Protein AF-A0A949U4K1-F1 (afdb_monomer_lite)

Foldseek 3Di:
DPQKKKKWKKKWWAAPVQVVQLVVCCVVQPA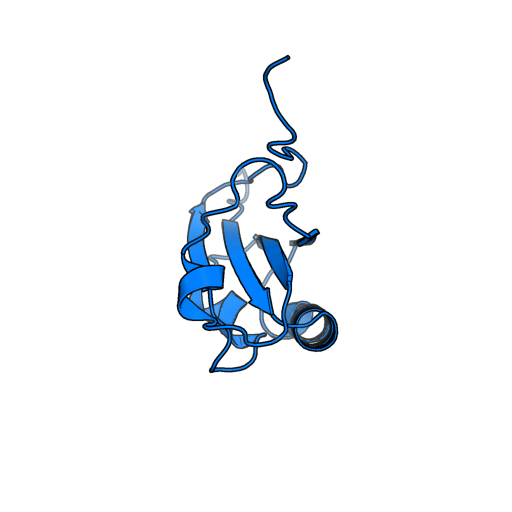QWDDKDKDFADCVPPVDDPVVVVCVPPDTTIMIIMTMGSDDDFPVSSCVSGDPPIDMDTTMDIDDDDPPPDVPDPDD

Sequence (108 aa):
MIKAMYYADLHVFCTPDVLRAASKLAPSRIAGLVSLHTEAVSLSCEPDNMLLNEAGGRPGTLYRVVVHAAEPLRTEQVMSCFAEDTLWYGSSGTGEIDPGVSAACAWR

Structure (mmCIF, N/CA/C/O backbone):
data_AF-A0A949U4K1-F1
#
_entry.id   AF-A0A949U4K1-F1
#
loop_
_atom_site.group_PDB
_atom_site.id
_atom_site.type_symbol
_atom_site.label_atom_id
_atom_site.label_alt_id
_atom_site.label_comp_id
_atom_site.label_asym_id
_atom_site.label_entity_id
_atom_site.label_seq_id
_atom_site.pdbx_PDB_ins_code
_atom_site.Cartn_x
_atom_site.Cartn_y
_atom_site.Cartn_z
_atom_site.occupancy
_atom_site.B_iso_or_equiv
_atom_site.auth_seq_id
_atom_site.auth_comp_id
_atom_site.auth_asym_id
_atom_site.auth_atom_id
_atom_site.pdbx_PDB_model_num
ATOM 1 N N . MET A 1 1 ? -21.522 4.212 21.911 1.00 48.69 1 MET A N 1
ATOM 2 C CA . MET A 1 1 ? -20.051 4.320 21.802 1.00 48.69 1 MET A CA 1
ATOM 3 C C . MET A 1 1 ? -19.707 4.269 20.327 1.00 48.69 1 MET A C 1
ATOM 5 O O . MET A 1 1 ? -20.075 3.294 19.686 1.00 48.69 1 MET A O 1
ATOM 9 N N . ILE A 1 2 ? -19.100 5.320 19.775 1.00 56.12 2 ILE A N 1
ATOM 10 C CA . ILE A 1 2 ? -18.580 5.283 18.401 1.00 56.12 2 ILE A CA 1
ATOM 11 C C . ILE A 1 2 ? -17.349 4.375 18.453 1.00 56.12 2 ILE A C 1
ATOM 13 O O . ILE A 1 2 ? -16.440 4.630 19.243 1.00 56.12 2 ILE A O 1
ATOM 17 N N . LYS A 1 3 ? -17.360 3.265 17.712 1.00 68.81 3 LYS A N 1
ATOM 18 C CA . LYS A 1 3 ? -16.203 2.367 17.641 1.00 68.81 3 LYS A CA 1
ATOM 19 C C . LYS A 1 3 ? -15.097 3.126 16.902 1.00 68.81 3 LYS A C 1
ATOM 21 O O . LYS A 1 3 ? -15.356 3.646 15.822 1.00 68.81 3 LYS A O 1
ATOM 26 N N . ALA A 1 4 ? -13.916 3.251 17.503 1.00 81.44 4 ALA A N 1
ATOM 27 C CA . ALA A 1 4 ? -12.792 3.909 16.846 1.00 81.44 4 ALA A CA 1
ATOM 28 C C . ALA A 1 4 ? -12.407 3.122 15.583 1.00 81.44 4 ALA A C 1
ATOM 30 O O . ALA A 1 4 ? -12.303 1.896 15.638 1.00 81.44 4 ALA A O 1
ATOM 31 N N . MET A 1 5 ? -12.224 3.825 14.465 1.00 91.38 5 MET A N 1
ATOM 32 C CA . MET A 1 5 ? -11.624 3.274 13.251 1.00 91.38 5 MET A CA 1
ATOM 33 C C . MET A 1 5 ? -10.144 3.658 13.207 1.00 91.38 5 MET A C 1
ATOM 35 O O . MET A 1 5 ? -9.726 4.631 13.840 1.00 91.38 5 MET A O 1
ATOM 39 N N . TYR A 1 6 ? -9.353 2.865 12.501 1.00 95.06 6 TYR A N 1
ATOM 40 C CA . TYR A 1 6 ? -7.929 3.075 12.300 1.00 95.06 6 TYR A CA 1
ATOM 41 C C . TYR A 1 6 ? -7.631 2.999 10.816 1.00 95.06 6 TYR A C 1
ATOM 43 O O . TYR A 1 6 ? -8.292 2.253 10.088 1.00 95.06 6 TYR A O 1
ATOM 51 N N . TYR A 1 7 ? -6.613 3.734 10.386 1.00 95.31 7 TYR A N 1
ATOM 52 C CA . TYR A 1 7 ? -6.190 3.740 8.998 1.00 95.31 7 TYR A CA 1
ATOM 53 C C . TYR A 1 7 ? -4.678 3.588 8.856 1.00 95.31 7 TYR A C 1
ATOM 55 O O . TYR A 1 7 ? -3.921 3.847 9.793 1.00 95.31 7 TYR A O 1
ATOM 63 N N . ALA A 1 8 ? -4.245 3.189 7.666 1.00 95.56 8 ALA A N 1
ATOM 64 C CA . ALA A 1 8 ? -2.888 3.388 7.177 1.00 95.56 8 ALA A CA 1
ATOM 65 C C . ALA A 1 8 ? -2.953 3.967 5.767 1.00 95.56 8 ALA A C 1
ATOM 67 O O . ALA A 1 8 ? -3.738 3.483 4.955 1.00 95.56 8 ALA A O 1
ATOM 68 N N . ASP A 1 9 ? -2.143 4.988 5.499 1.00 94.62 9 ASP A N 1
ATOM 69 C CA . ASP A 1 9 ? -2.003 5.611 4.182 1.00 94.62 9 ASP A CA 1
ATOM 70 C C . ASP A 1 9 ? -0.535 5.540 3.768 1.00 94.62 9 ASP A C 1
ATOM 72 O O . ASP A 1 9 ? 0.334 6.165 4.387 1.00 94.62 9 ASP A O 1
ATOM 76 N N . LEU A 1 10 ? -0.254 4.704 2.770 1.00 93.81 10 LEU A N 1
ATOM 77 C CA . LEU A 1 10 ? 1.096 4.345 2.358 1.00 93.81 10 LEU A CA 1
ATOM 78 C C . LEU A 1 10 ? 1.283 4.594 0.872 1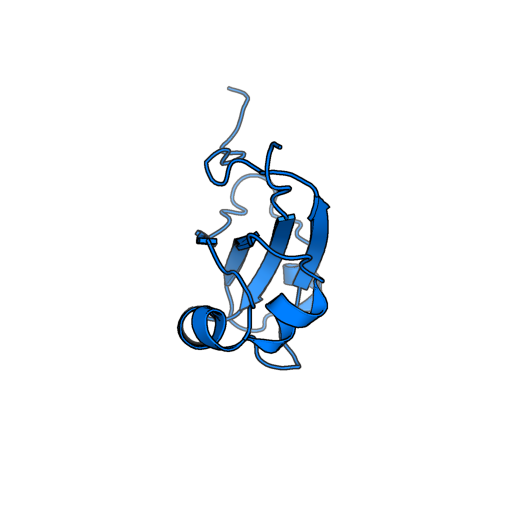.00 93.81 10 LEU A C 1
ATOM 80 O O . LEU A 1 10 ? 0.434 4.249 0.058 1.00 93.81 10 LEU A O 1
ATOM 84 N N . HIS A 1 11 ? 2.441 5.122 0.512 1.00 92.75 11 HIS A N 1
ATOM 85 C CA . HIS A 1 11 ? 2.934 5.098 -0.853 1.00 92.75 11 HIS A CA 1
ATOM 86 C C . HIS A 1 11 ? 3.918 3.946 -0.974 1.00 92.75 11 HIS A C 1
ATOM 88 O O . HIS A 1 11 ? 4.859 3.854 -0.189 1.00 92.75 11 HIS A O 1
ATOM 94 N N . VAL A 1 12 ? 3.685 3.055 -1.931 1.00 94.19 12 VAL A N 1
ATOM 95 C CA . VAL A 1 12 ? 4.409 1.794 -2.076 1.00 94.19 12 VAL A CA 1
ATOM 96 C C . VAL A 1 12 ? 4.859 1.645 -3.521 1.00 94.19 12 VAL A C 1
ATOM 98 O O . VAL A 1 12 ? 4.034 1.623 -4.434 1.00 94.19 12 VAL A O 1
ATOM 101 N N . PHE A 1 13 ? 6.165 1.523 -3.743 1.00 93.88 13 PHE A N 1
ATOM 102 C CA . PHE A 1 13 ? 6.719 1.254 -5.065 1.00 93.88 13 PHE A CA 1
ATOM 103 C C . PHE A 1 13 ? 6.913 -0.250 -5.243 1.00 93.88 13 PHE A C 1
ATOM 105 O O . PHE A 1 13 ? 7.779 -0.865 -4.620 1.00 93.88 13 PHE A O 1
ATOM 112 N N . CYS A 1 14 ? 6.083 -0.858 -6.088 1.00 94.19 14 CYS A N 1
ATOM 113 C CA . CYS A 1 14 ? 6.117 -2.298 -6.324 1.00 94.19 14 CYS A CA 1
ATOM 114 C C . CYS A 1 14 ? 5.586 -2.665 -7.713 1.00 94.19 14 CYS A C 1
ATOM 116 O O . CYS A 1 14 ? 5.049 -1.832 -8.441 1.00 94.19 14 CYS A O 1
ATOM 118 N N . THR A 1 15 ? 5.741 -3.927 -8.110 1.00 94.62 15 THR A N 1
ATOM 119 C CA . THR A 1 15 ? 5.114 -4.432 -9.338 1.00 94.62 15 THR A CA 1
ATOM 120 C C . THR A 1 15 ? 3.631 -4.757 -9.100 1.00 94.62 15 THR A C 1
ATOM 122 O O . THR A 1 15 ? 3.233 -5.038 -7.963 1.00 94.62 15 THR A O 1
ATOM 125 N N . PRO A 1 16 ? 2.797 -4.805 -10.158 1.00 94.50 16 PRO A N 1
ATOM 126 C CA . PRO A 1 16 ? 1.392 -5.198 -10.029 1.00 94.50 16 PRO A CA 1
ATOM 127 C C . PRO A 1 16 ? 1.187 -6.574 -9.375 1.00 94.50 16 PRO A C 1
ATOM 129 O O . PRO A 1 16 ? 0.187 -6.797 -8.691 1.00 94.50 16 PRO A O 1
ATOM 132 N N . ASP A 1 17 ? 2.127 -7.503 -9.567 1.00 95.62 17 ASP A N 1
ATOM 133 C CA . ASP A 1 17 ? 2.062 -8.841 -8.974 1.00 95.62 17 ASP A CA 1
ATOM 134 C C . ASP A 1 17 ? 2.342 -8.824 -7.471 1.00 95.62 17 ASP A C 1
ATOM 136 O O . ASP A 1 17 ? 1.635 -9.496 -6.716 1.00 95.62 17 ASP A O 1
ATOM 140 N N . VAL A 1 18 ? 3.302 -8.008 -7.020 1.00 95.62 18 VAL A N 1
ATOM 141 C CA . VAL A 1 18 ? 3.574 -7.797 -5.590 1.00 95.62 18 VAL A CA 1
ATOM 142 C C . VAL A 1 18 ? 2.363 -7.158 -4.911 1.00 95.62 18 VAL A C 1
ATOM 144 O O . VAL A 1 18 ? 1.906 -7.662 -3.885 1.00 95.62 18 VAL A O 1
ATOM 147 N N . LEU A 1 19 ? 1.766 -6.126 -5.520 1.00 96.31 19 LEU A N 1
ATOM 148 C CA . LEU A 1 19 ? 0.549 -5.495 -5.000 1.00 96.31 19 LEU A CA 1
ATOM 149 C C . LEU A 1 19 ? -0.610 -6.496 -4.885 1.00 96.31 19 LEU A C 1
ATOM 151 O O . LEU A 1 19 ? -1.323 -6.540 -3.878 1.00 96.31 19 LEU A O 1
ATOM 155 N N . ARG A 1 20 ? -0.796 -7.337 -5.909 1.00 96.19 20 ARG A N 1
ATOM 156 C CA . ARG A 1 20 ? -1.839 -8.368 -5.929 1.00 96.19 20 ARG A CA 1
ATOM 157 C C . ARG A 1 20 ? -1.609 -9.430 -4.857 1.00 96.19 20 ARG A C 1
ATOM 159 O O . ARG A 1 20 ? -2.575 -9.881 -4.242 1.00 96.19 20 ARG A O 1
ATOM 166 N N . ALA A 1 21 ? -0.363 -9.848 -4.643 1.00 96.44 21 ALA A N 1
ATOM 167 C CA . ALA A 1 21 ? -0.009 -10.794 -3.591 1.00 96.44 21 ALA A CA 1
ATOM 168 C C . ALA A 1 21 ? -0.294 -10.204 -2.202 1.00 96.44 21 ALA A C 1
ATOM 170 O O . ALA A 1 21 ? -0.990 -10.839 -1.407 1.00 96.44 21 ALA A O 1
ATOM 171 N N . ALA A 1 22 ? 0.129 -8.962 -1.954 1.00 96.38 22 ALA A N 1
ATOM 172 C CA . ALA A 1 22 ? -0.129 -8.263 -0.699 1.00 96.38 22 ALA A CA 1
ATOM 173 C C . ALA A 1 22 ? -1.628 -8.099 -0.421 1.00 96.38 22 ALA A C 1
ATOM 175 O O . ALA A 1 22 ? -2.101 -8.410 0.673 1.00 96.38 22 ALA A O 1
ATOM 176 N N . SER A 1 23 ? -2.404 -7.727 -1.441 1.00 96.00 23 SER A N 1
ATOM 177 C CA . SER A 1 23 ? -3.861 -7.572 -1.330 1.00 96.00 23 SER A CA 1
ATOM 178 C C . SER A 1 23 ? -4.574 -8.880 -0.970 1.00 96.00 23 SER A C 1
ATOM 180 O O . SER A 1 23 ? -5.572 -8.866 -0.255 1.00 96.00 23 SER A O 1
ATOM 182 N N . LYS A 1 24 ? -4.059 -10.028 -1.432 1.00 97.00 24 LYS A N 1
ATOM 183 C CA . LYS A 1 24 ? -4.586 -11.354 -1.065 1.00 97.00 24 LYS A CA 1
ATOM 184 C C . LYS A 1 24 ? -4.221 -11.763 0.362 1.00 97.00 24 LYS A C 1
ATOM 186 O O . LYS A 1 24 ? -4.976 -12.505 0.982 1.00 97.00 24 LYS A O 1
ATOM 191 N N . LEU A 1 25 ? -3.076 -11.310 0.873 1.00 96.38 25 LEU A N 1
ATOM 192 C CA . LEU A 1 25 ? -2.618 -11.609 2.232 1.00 96.38 25 LEU A CA 1
ATOM 193 C C . LEU A 1 25 ? -3.311 -10.739 3.287 1.00 96.38 25 LEU A C 1
ATOM 195 O O . LEU A 1 25 ? -3.588 -11.231 4.385 1.00 96.38 25 LEU A O 1
ATOM 199 N N . ALA A 1 26 ? -3.630 -9.487 2.948 1.00 94.81 26 ALA A N 1
ATOM 200 C CA . ALA A 1 26 ? -4.189 -8.493 3.863 1.00 94.81 26 ALA A CA 1
ATOM 201 C C . ALA A 1 26 ? -5.363 -9.002 4.731 1.00 94.81 26 ALA A C 1
ATOM 203 O O . ALA A 1 26 ? -5.267 -8.854 5.950 1.00 94.81 26 ALA A O 1
ATOM 204 N N . PRO A 1 27 ? -6.400 -9.693 4.206 1.00 95.38 27 PRO A N 1
ATOM 205 C CA . PRO A 1 27 ? -7.518 -10.177 5.029 1.00 95.38 27 PRO A CA 1
ATOM 206 C C . PRO A 1 27 ? -7.127 -11.174 6.128 1.00 95.38 27 PRO A C 1
ATOM 208 O O . PRO A 1 27 ? -7.839 -11.313 7.115 1.00 95.38 27 PRO A O 1
ATOM 211 N N . SER A 1 28 ? -6.004 -11.880 5.961 1.00 94.31 28 SER A N 1
ATOM 212 C CA . SER A 1 28 ? -5.491 -12.855 6.936 1.00 94.31 28 SER A CA 1
ATOM 213 C C . SER A 1 28 ? -4.431 -12.288 7.882 1.00 94.31 28 SER A C 1
ATOM 215 O O . SER A 1 28 ? -4.141 -12.889 8.914 1.00 94.31 28 SER A O 1
ATOM 217 N N . ARG A 1 29 ? -3.821 -11.153 7.523 1.00 93.69 29 ARG A N 1
ATOM 218 C CA . ARG A 1 29 ? -2.701 -10.536 8.250 1.00 93.69 29 ARG A CA 1
ATOM 219 C C . ARG A 1 29 ? -3.120 -9.300 9.042 1.00 93.69 29 ARG A C 1
ATOM 221 O O . ARG A 1 29 ? -2.456 -8.953 10.015 1.00 93.69 29 ARG A O 1
ATOM 228 N N . ILE A 1 30 ? -4.212 -8.654 8.641 1.00 94.88 30 ILE A N 1
ATOM 229 C CA . ILE A 1 30 ? -4.710 -7.419 9.239 1.00 94.88 30 ILE A CA 1
ATOM 230 C C . ILE A 1 30 ? -5.979 -7.734 10.029 1.00 94.88 30 ILE A C 1
ATOM 232 O O . ILE A 1 30 ? -7.049 -7.965 9.465 1.00 94.88 30 ILE A O 1
ATOM 236 N N . ALA A 1 31 ? -5.847 -7.755 11.354 1.00 93.00 31 ALA A N 1
ATOM 237 C CA . ALA A 1 31 ? -6.980 -7.942 12.249 1.00 93.00 31 ALA A CA 1
ATOM 238 C C . ALA A 1 31 ? -7.986 -6.794 12.088 1.00 93.00 31 ALA A C 1
ATOM 240 O O . ALA A 1 31 ? -7.613 -5.626 11.975 1.00 93.00 31 ALA A O 1
ATOM 241 N N . GLY A 1 32 ? -9.272 -7.139 12.038 1.00 94.00 32 GLY A N 1
ATOM 242 C CA . GLY A 1 32 ? -10.341 -6.159 11.889 1.00 94.00 32 GLY A CA 1
ATOM 243 C C . GLY A 1 32 ? -10.332 -5.395 10.561 1.00 94.00 32 GLY A C 1
ATOM 244 O O . GLY A 1 32 ? -10.912 -4.314 10.530 1.00 94.00 32 GLY A O 1
ATOM 245 N N . LEU A 1 33 ? -9.698 -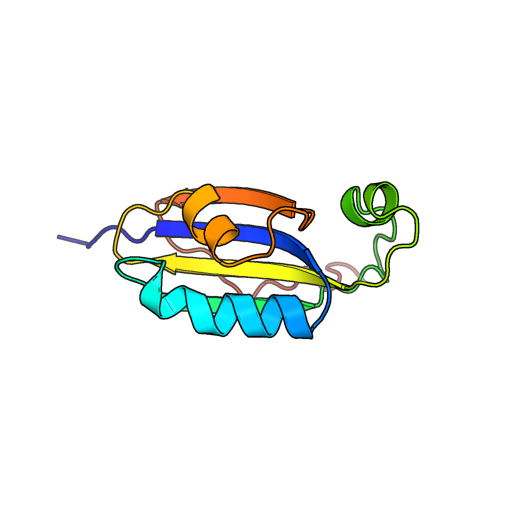5.906 9.494 1.00 95.38 33 LEU A N 1
ATOM 246 C CA . LEU A 1 33 ? -9.702 -5.272 8.170 1.00 95.38 33 LEU A CA 1
ATOM 247 C C . LEU A 1 33 ? -11.134 -4.930 7.726 1.00 95.38 33 LEU A C 1
ATOM 249 O O . LEU A 1 33 ? -11.993 -5.804 7.629 1.00 95.38 33 LEU A O 1
ATOM 253 N N . VAL A 1 34 ? -11.365 -3.652 7.435 1.00 95.00 34 VAL A N 1
ATOM 254 C CA . VAL A 1 34 ? -12.641 -3.118 6.942 1.00 95.00 34 VAL A CA 1
ATOM 255 C C . VAL A 1 34 ? -12.563 -2.891 5.440 1.00 95.00 34 VAL A C 1
ATOM 257 O O . VAL A 1 34 ? -13.446 -3.318 4.700 1.00 95.00 34 VAL A O 1
ATOM 260 N N . SER A 1 35 ? -11.502 -2.229 4.980 1.00 94.50 35 SER A N 1
ATOM 261 C CA . SER A 1 35 ? -11.286 -1.968 3.561 1.00 94.50 35 SER A CA 1
ATOM 262 C C . SER A 1 35 ? -9.803 -1.849 3.227 1.00 94.50 35 SER A C 1
ATOM 264 O O . SER A 1 35 ? -8.978 -1.488 4.065 1.00 94.50 35 SER A O 1
ATOM 266 N N . LEU A 1 36 ? -9.480 -2.181 1.979 1.00 94.44 36 LEU A N 1
ATOM 267 C CA . LEU A 1 36 ? -8.179 -1.981 1.355 1.00 94.44 36 LEU A CA 1
ATOM 268 C C . LEU A 1 36 ? -8.439 -1.312 0.007 1.00 94.44 36 LEU A C 1
ATOM 270 O O . LEU A 1 36 ? -9.157 -1.861 -0.830 1.00 94.44 36 LEU A O 1
ATOM 274 N N . HIS A 1 37 ? -7.860 -0.139 -0.192 1.00 94.38 37 HIS A N 1
ATOM 275 C CA . HIS A 1 37 ? -7.913 0.608 -1.434 1.00 94.38 37 HIS A CA 1
ATOM 276 C C . HIS A 1 37 ? -6.501 0.780 -1.984 1.00 94.38 37 HIS A C 1
ATOM 278 O O . HIS A 1 37 ? -5.566 1.067 -1.239 1.00 94.38 37 HIS A O 1
ATOM 284 N N . THR A 1 38 ? -6.350 0.590 -3.292 1.00 92.69 38 THR A N 1
ATOM 285 C CA . THR A 1 38 ? -5.066 0.709 -3.981 1.00 92.69 38 THR A CA 1
ATOM 286 C C . THR A 1 38 ? -5.256 1.481 -5.276 1.00 92.69 38 THR A C 1
ATOM 288 O O . THR A 1 38 ? -6.054 1.062 -6.117 1.00 92.69 38 THR A O 1
ATOM 291 N N . GLU A 1 39 ? -4.495 2.550 -5.463 1.00 90.88 39 GLU A N 1
ATOM 292 C CA . GLU A 1 39 ? -4.541 3.390 -6.660 1.00 90.88 39 GLU A CA 1
ATOM 293 C C . GLU A 1 39 ? -3.129 3.577 -7.217 1.00 90.88 39 GLU A C 1
ATOM 295 O O . GLU A 1 39 ? -2.184 3.791 -6.460 1.00 90.88 39 GLU A O 1
ATOM 300 N N . ALA A 1 40 ? -2.967 3.478 -8.538 1.00 89.12 40 ALA A N 1
ATOM 301 C CA . ALA A 1 40 ? -1.703 3.819 -9.183 1.00 89.12 40 ALA A CA 1
ATOM 302 C C . ALA A 1 40 ? -1.532 5.343 -9.185 1.00 89.12 40 ALA A C 1
ATOM 304 O O . ALA A 1 40 ? -2.372 6.064 -9.717 1.00 89.12 40 ALA A O 1
ATOM 305 N N . VAL A 1 41 ? -0.431 5.828 -8.621 1.00 84.62 41 VAL A N 1
ATOM 306 C CA . VAL A 1 41 ? -0.134 7.259 -8.562 1.00 84.62 41 VAL A CA 1
ATOM 307 C C . VAL A 1 41 ? 0.452 7.697 -9.901 1.00 84.62 41 VAL A C 1
ATOM 309 O O . VAL A 1 41 ? 1.522 7.237 -10.306 1.00 84.62 41 VAL A O 1
ATOM 312 N N . SER A 1 42 ? -0.245 8.602 -10.591 1.00 75.88 42 SER A N 1
ATOM 313 C CA . SER A 1 42 ? 0.296 9.254 -11.784 1.00 75.88 42 SER A CA 1
ATOM 314 C C . SER A 1 42 ? 1.253 10.368 -11.376 1.00 75.88 42 SER A C 1
ATOM 316 O O . SER A 1 42 ? 0.841 11.382 -10.821 1.00 75.88 42 SER A O 1
ATOM 318 N N . LEU A 1 43 ? 2.530 10.207 -11.709 1.00 68.31 43 LEU A N 1
ATOM 319 C CA . LEU A 1 43 ? 3.576 11.208 -11.467 1.00 68.31 43 LEU A CA 1
ATOM 320 C C . LEU A 1 43 ? 3.734 12.184 -12.644 1.00 68.31 43 LEU A C 1
ATOM 322 O O . LEU A 1 43 ? 4.749 12.857 -12.784 1.00 68.31 43 LEU A O 1
ATOM 326 N N . SER A 1 44 ? 2.716 12.275 -13.506 1.00 65.69 44 SER A N 1
ATOM 327 C CA . SER A 1 44 ? 2.682 13.203 -14.643 1.00 65.69 44 SER A CA 1
ATOM 328 C C . SER A 1 44 ? 2.782 14.676 -14.233 1.00 65.69 44 SER A C 1
ATOM 330 O O . SER A 1 44 ? 3.142 15.511 -15.058 1.00 65.69 44 SER A O 1
ATOM 332 N N . CYS A 1 45 ? 2.433 14.992 -12.985 1.00 54.47 45 CYS A N 1
ATOM 333 C CA . CYS A 1 45 ? 2.325 16.355 -12.463 1.00 54.47 45 CYS A CA 1
ATOM 334 C C . CYS A 1 45 ? 3.534 16.733 -11.597 1.00 54.47 45 CYS A C 1
ATOM 336 O O . CYS A 1 45 ? 3.983 17.874 -11.622 1.00 54.47 45 CYS A O 1
ATOM 338 N N . GLU A 1 46 ? 4.067 15.760 -10.859 1.00 56.81 46 GLU A N 1
ATOM 339 C CA . GLU A 1 46 ? 5.215 15.898 -9.967 1.00 56.81 46 GLU A CA 1
ATOM 340 C C . GLU A 1 46 ? 6.092 14.650 -10.147 1.00 56.81 46 GLU A C 1
ATOM 342 O O . GLU A 1 46 ? 5.850 13.621 -9.515 1.00 56.81 46 GLU A O 1
ATOM 347 N N . PRO A 1 47 ? 7.071 14.692 -11.069 1.00 55.75 47 PRO A N 1
ATOM 348 C CA . PRO A 1 47 ? 7.877 13.524 -11.415 1.00 55.75 47 PRO A CA 1
ATOM 349 C C . PRO A 1 47 ? 8.896 13.150 -10.328 1.00 55.75 47 PRO A C 1
ATOM 351 O O . PRO A 1 47 ? 9.469 12.063 -10.386 1.00 55.75 47 PRO A O 1
ATOM 354 N N . ASP A 1 48 ? 9.131 14.032 -9.350 1.00 56.91 48 ASP A N 1
ATOM 355 C CA . ASP A 1 48 ? 10.102 13.816 -8.281 1.00 56.91 48 ASP A CA 1
ATOM 356 C C . ASP A 1 48 ? 9.442 13.111 -7.091 1.00 56.91 48 ASP A C 1
ATOM 358 O O . ASP A 1 48 ? 8.931 13.731 -6.159 1.00 56.91 48 ASP A O 1
ATOM 362 N N . ASN A 1 49 ? 9.421 11.779 -7.144 1.00 68.50 49 ASN A N 1
ATOM 363 C CA . ASN A 1 49 ? 9.068 10.958 -5.996 1.00 68.50 49 ASN A CA 1
ATOM 364 C C . ASN A 1 49 ? 10.325 10.285 -5.440 1.00 68.50 49 ASN A C 1
ATOM 366 O O . ASN A 1 49 ? 11.038 9.585 -6.160 1.00 68.50 49 ASN A O 1
ATOM 370 N N . MET A 1 50 ? 10.556 10.443 -4.135 1.00 78.12 50 MET A N 1
ATOM 371 C CA . MET A 1 50 ? 11.710 9.871 -3.437 1.00 78.12 50 MET A CA 1
ATOM 372 C C . MET A 1 50 ? 11.869 8.361 -3.686 1.00 78.12 50 MET A C 1
ATOM 374 O O . MET A 1 50 ? 12.993 7.901 -3.876 1.00 78.12 50 MET A O 1
ATOM 378 N N . LEU A 1 51 ? 10.764 7.605 -3.779 1.00 78.50 51 LEU A N 1
ATOM 379 C CA . LEU A 1 51 ? 10.810 6.161 -4.030 1.00 78.50 51 LEU A CA 1
ATOM 380 C C . LEU A 1 51 ? 11.223 5.818 -5.463 1.00 78.50 51 LEU A C 1
ATOM 382 O O . LEU A 1 51 ? 11.849 4.784 -5.669 1.00 78.50 51 LEU A O 1
ATOM 386 N N . LEU A 1 52 ? 10.912 6.661 -6.455 1.00 78.50 52 LEU A N 1
ATOM 387 C CA . LEU A 1 52 ? 11.412 6.458 -7.819 1.00 78.50 52 LEU A CA 1
ATOM 388 C C . LEU A 1 52 ? 12.924 6.666 -7.893 1.00 78.50 52 LEU A C 1
ATOM 390 O O . LEU A 1 52 ? 13.621 5.893 -8.554 1.00 78.50 52 LEU A O 1
ATOM 394 N N . ASN A 1 53 ? 13.424 7.692 -7.202 1.00 79.25 53 ASN A N 1
ATOM 395 C CA . ASN A 1 53 ? 14.854 7.971 -7.134 1.00 79.25 53 ASN A CA 1
ATOM 396 C C . ASN A 1 53 ? 15.593 6.822 -6.429 1.00 79.25 53 ASN A C 1
ATOM 398 O O . ASN A 1 53 ? 16.603 6.335 -6.936 1.00 79.25 53 ASN A O 1
ATOM 402 N N . GLU A 1 54 ? 15.057 6.333 -5.308 1.00 83.12 54 GLU A N 1
ATOM 403 C CA . GLU A 1 54 ? 15.617 5.203 -4.557 1.00 83.12 54 GLU A CA 1
ATOM 404 C C . GLU A 1 54 ? 15.518 3.872 -5.315 1.00 83.12 54 GLU A C 1
ATOM 406 O O . GLU A 1 54 ? 16.431 3.046 -5.253 1.00 83.12 54 GLU A O 1
ATOM 411 N N . ALA A 1 55 ? 14.454 3.675 -6.100 1.00 83.62 55 ALA A N 1
ATOM 412 C CA . ALA A 1 55 ? 14.300 2.495 -6.941 1.00 83.62 55 ALA A CA 1
ATOM 413 C C . ALA A 1 55 ? 15.423 2.360 -7.979 1.00 83.62 55 ALA A C 1
ATOM 415 O O . ALA A 1 55 ? 15.665 1.249 -8.450 1.00 83.62 55 ALA A O 1
ATOM 416 N N . GLY A 1 56 ? 16.112 3.447 -8.351 1.00 83.19 56 GLY A N 1
ATOM 417 C CA . GLY A 1 56 ? 17.317 3.388 -9.183 1.00 83.19 56 GLY A CA 1
ATOM 418 C C . GLY A 1 56 ? 17.110 2.681 -10.528 1.00 83.19 56 GLY A C 1
ATOM 419 O O . GLY A 1 56 ? 17.998 1.975 -11.000 1.00 83.19 56 GLY A O 1
ATOM 420 N N . GLY A 1 57 ? 15.917 2.809 -11.121 1.00 79.25 57 GLY A N 1
ATOM 421 C CA . GLY A 1 57 ? 15.551 2.152 -12.381 1.00 79.25 57 GLY A CA 1
ATOM 422 C C . GLY A 1 57 ? 14.997 0.726 -12.250 1.00 79.25 57 GLY A C 1
ATOM 423 O O . GLY A 1 57 ? 14.763 0.076 -13.269 1.00 79.25 57 GLY A O 1
ATOM 424 N N . ARG A 1 58 ? 14.754 0.224 -11.029 1.00 85.19 58 ARG A N 1
ATOM 425 C CA . ARG A 1 58 ? 14.003 -1.026 -10.822 1.00 85.19 58 ARG A CA 1
ATOM 426 C C . ARG A 1 58 ? 12.598 -0.914 -11.436 1.00 85.19 58 ARG A C 1
ATOM 428 O O . ARG A 1 58 ? 11.962 0.132 -11.309 1.00 85.19 58 ARG A O 1
ATOM 435 N N . PRO A 1 59 ? 12.081 -1.979 -12.071 1.00 84.12 59 PRO A N 1
ATOM 436 C CA . PRO A 1 59 ? 10.727 -1.970 -12.604 1.00 84.12 59 PRO A CA 1
ATOM 437 C C . PRO A 1 59 ? 9.705 -1.926 -11.464 1.00 84.12 59 PRO A C 1
ATOM 439 O O . PRO A 1 59 ? 9.772 -2.716 -10.523 1.00 84.12 59 PRO A O 1
ATOM 442 N N . GLY A 1 60 ? 8.730 -1.030 -11.570 1.00 87.69 60 GLY A N 1
ATOM 443 C CA . GLY A 1 60 ? 7.669 -0.897 -10.582 1.00 87.69 60 GLY A CA 1
ATOM 444 C C . GLY A 1 60 ? 6.746 0.270 -10.893 1.00 87.69 60 GLY A C 1
ATOM 445 O O . GLY A 1 60 ? 6.973 1.059 -11.810 1.00 87.69 60 GLY A O 1
ATOM 446 N N . THR A 1 61 ? 5.664 0.347 -10.139 1.00 89.56 61 THR A N 1
ATOM 447 C CA . THR A 1 61 ? 4.694 1.433 -10.180 1.00 89.56 61 THR A CA 1
ATOM 448 C C . THR A 1 61 ? 4.495 1.922 -8.756 1.00 89.56 61 THR A C 1
ATOM 450 O O . THR A 1 61 ? 4.490 1.133 -7.810 1.00 89.56 61 THR A O 1
ATOM 453 N N . LEU A 1 62 ? 4.375 3.236 -8.602 1.00 90.50 62 LEU A N 1
ATOM 454 C CA . LEU A 1 62 ? 4.027 3.829 -7.325 1.00 90.50 62 LEU A CA 1
ATOM 455 C C . LEU A 1 62 ? 2.523 3.667 -7.104 1.00 90.50 62 LEU A C 1
ATOM 457 O O . LEU A 1 62 ? 1.724 4.117 -7.923 1.00 90.50 62 LEU A O 1
ATOM 461 N N . TYR A 1 63 ? 2.145 3.041 -5.998 1.00 92.00 63 TYR A N 1
ATOM 462 C CA . TYR A 1 63 ? 0.758 2.893 -5.582 1.00 92.00 63 TYR A CA 1
ATOM 463 C C . TYR A 1 63 ? 0.515 3.635 -4.278 1.00 92.00 63 TYR A C 1
ATOM 465 O O . TYR A 1 63 ? 1.339 3.567 -3.370 1.00 92.00 63 TYR A O 1
ATOM 473 N N . ARG A 1 64 ? -0.641 4.281 -4.156 1.00 93.00 64 ARG A N 1
ATOM 474 C CA . ARG A 1 64 ? -1.191 4.682 -2.865 1.00 93.00 64 ARG A CA 1
ATOM 475 C C . ARG A 1 64 ? -2.031 3.528 -2.334 1.00 93.00 64 ARG A C 1
ATOM 477 O O . ARG A 1 64 ? -2.894 3.011 -3.041 1.00 93.00 64 ARG A O 1
ATOM 484 N N . VAL A 1 65 ? -1.761 3.111 -1.107 1.00 94.06 65 VAL A N 1
ATOM 485 C CA . VAL A 1 65 ? -2.399 1.997 -0.412 1.00 94.06 65 VAL A CA 1
ATOM 486 C C . VAL A 1 65 ? -3.042 2.548 0.851 1.00 94.06 65 VAL A C 1
ATOM 488 O O . VAL A 1 65 ? -2.347 2.932 1.790 1.00 94.06 65 VAL A O 1
ATOM 491 N N . VAL A 1 66 ? -4.372 2.568 0.869 1.00 94.94 66 VAL A N 1
ATOM 492 C CA . VAL A 1 66 ? -5.172 3.004 2.015 1.00 94.94 66 VAL A CA 1
ATOM 493 C C . VAL A 1 66 ? -5.843 1.788 2.638 1.00 94.94 66 VAL A C 1
ATOM 495 O O . VAL A 1 66 ? -6.586 1.065 1.975 1.00 94.94 66 VAL A O 1
ATOM 498 N N . VAL A 1 67 ? -5.596 1.558 3.922 1.00 95.25 67 VAL A N 1
ATOM 499 C CA . VAL A 1 67 ? -6.206 0.475 4.702 1.00 95.25 67 VAL A CA 1
ATOM 500 C C . VAL A 1 67 ? -7.070 1.079 5.789 1.00 95.25 67 VAL A C 1
ATOM 502 O O . VAL A 1 67 ? -6.604 1.972 6.484 1.00 95.25 67 VAL A O 1
ATOM 505 N N . HIS A 1 68 ? -8.269 0.539 5.994 1.00 95.19 68 HIS A N 1
ATOM 506 C CA . HIS A 1 68 ? -9.065 0.785 7.194 1.00 95.19 68 HIS A CA 1
ATOM 507 C C . HIS A 1 68 ? -9.240 -0.491 8.002 1.00 95.19 68 HIS A C 1
ATOM 509 O O . HIS A 1 68 ? -9.492 -1.563 7.445 1.00 95.19 68 HIS A O 1
ATOM 515 N N . ALA A 1 69 ? -9.167 -0.364 9.322 1.00 94.69 69 ALA A N 1
ATOM 516 C CA . ALA A 1 69 ? -9.383 -1.453 10.258 1.00 94.69 69 ALA A CA 1
ATOM 517 C C . ALA A 1 69 ? -10.218 -1.002 11.464 1.00 94.69 69 ALA A C 1
ATOM 519 O O . ALA A 1 69 ? -10.143 0.135 11.926 1.00 94.69 69 ALA A O 1
ATOM 520 N N . ALA A 1 70 ? -11.007 -1.926 12.003 1.00 94.50 70 ALA A N 1
ATOM 521 C CA . ALA A 1 70 ? -11.774 -1.748 13.234 1.00 94.50 70 ALA A CA 1
ATOM 522 C C . ALA A 1 70 ? -10.926 -1.955 14.505 1.00 94.50 70 ALA A C 1
ATOM 524 O O . ALA A 1 70 ? -11.455 -1.867 15.616 1.00 94.50 70 ALA A O 1
ATOM 525 N N . GLU A 1 71 ? -9.641 -2.268 14.337 1.00 93.19 71 GLU A N 1
ATOM 526 C CA . GLU A 1 71 ? -8.653 -2.490 15.390 1.00 93.19 71 GLU A CA 1
ATOM 527 C C . GLU A 1 71 ? -7.408 -1.627 15.145 1.00 93.19 71 GLU A C 1
ATOM 529 O O . GLU A 1 71 ? -7.154 -1.259 13.994 1.00 93.19 71 GLU A O 1
ATOM 534 N N . PRO A 1 72 ? -6.623 -1.311 16.199 1.00 93.25 72 PRO A N 1
ATOM 535 C CA . PRO A 1 72 ? -5.382 -0.564 16.062 1.00 93.25 72 PRO A CA 1
ATOM 536 C C . PRO A 1 72 ? -4.468 -1.148 14.989 1.00 93.25 72 PRO A C 1
ATOM 538 O O . PRO A 1 72 ? -4.013 -2.288 15.090 1.00 93.25 72 PRO A O 1
ATOM 541 N N . LEU A 1 73 ? -4.181 -0.332 13.980 1.00 91.94 73 LEU A N 1
ATOM 542 C CA . LEU A 1 73 ? -3.325 -0.692 12.865 1.00 91.94 73 LEU A CA 1
ATOM 543 C C . LEU A 1 73 ? -1.953 -0.052 13.053 1.00 91.94 73 LEU A C 1
ATOM 545 O O . LEU A 1 73 ? -1.857 1.150 13.292 1.00 91.94 73 LEU A O 1
ATOM 549 N N . ARG A 1 74 ? -0.895 -0.853 12.935 1.00 93.38 74 ARG A N 1
ATOM 550 C CA . ARG A 1 74 ? 0.479 -0.364 12.800 1.00 93.38 74 ARG A CA 1
ATOM 551 C C . ARG A 1 74 ? 0.927 -0.483 11.356 1.00 93.38 74 ARG A C 1
ATOM 553 O O . ARG A 1 74 ? 0.600 -1.467 10.687 1.00 93.38 74 ARG A O 1
ATOM 560 N N . THR A 1 75 ? 1.724 0.472 10.901 1.00 93.06 75 THR A N 1
ATOM 561 C CA . THR A 1 75 ? 2.257 0.478 9.539 1.00 93.06 75 THR A CA 1
ATOM 562 C C . THR A 1 75 ? 2.974 -0.826 9.175 1.00 93.06 75 THR A C 1
ATOM 564 O O . THR A 1 75 ? 2.760 -1.376 8.096 1.00 93.06 75 THR A O 1
ATOM 567 N N . GLU A 1 76 ? 3.748 -1.399 10.098 1.00 92.75 76 GLU A N 1
ATOM 568 C CA . GLU A 1 76 ? 4.504 -2.636 9.879 1.00 92.75 76 GLU A CA 1
ATOM 569 C C . GLU A 1 76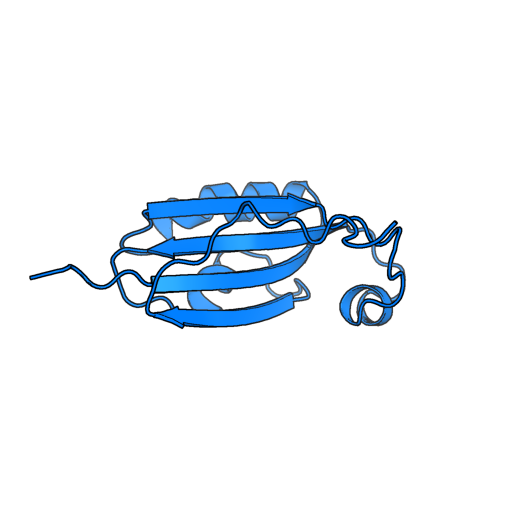 ? 3.594 -3.846 9.634 1.00 92.75 76 GLU A C 1
ATOM 571 O O . GLU A 1 76 ? 3.980 -4.780 8.935 1.00 92.75 76 GLU A O 1
ATOM 576 N N . GLN A 1 77 ? 2.367 -3.845 10.168 1.00 94.25 77 GLN A N 1
ATOM 577 C CA . GLN A 1 77 ? 1.405 -4.920 9.905 1.00 94.25 77 GLN A CA 1
ATOM 578 C C . GLN A 1 77 ? 0.935 -4.888 8.453 1.00 94.25 77 GLN A C 1
ATOM 580 O O . GLN A 1 77 ? 0.845 -5.940 7.820 1.00 94.25 77 GLN A O 1
ATOM 585 N N . VAL A 1 78 ? 0.695 -3.695 7.906 1.00 94.31 78 VAL A N 1
ATOM 586 C CA . VAL A 1 78 ? 0.358 -3.535 6.487 1.00 94.31 78 VAL A CA 1
ATOM 587 C C . VAL A 1 78 ? 1.547 -3.950 5.626 1.00 94.31 78 VAL A C 1
ATOM 589 O O . VAL A 1 78 ? 1.390 -4.763 4.717 1.00 94.31 78 VAL A O 1
ATOM 592 N N . MET A 1 79 ? 2.752 -3.491 5.972 1.00 95.94 79 MET A N 1
ATOM 593 C CA . MET A 1 79 ? 3.964 -3.826 5.221 1.00 95.94 79 MET A CA 1
ATOM 594 C C . MET A 1 79 ? 4.362 -5.300 5.316 1.00 95.94 79 MET A C 1
ATOM 596 O O . MET A 1 79 ? 4.944 -5.822 4.374 1.00 95.94 79 MET A O 1
ATOM 600 N N . SER A 1 80 ? 3.947 -6.021 6.362 1.00 95.19 80 SER A N 1
ATOM 601 C CA . SER A 1 80 ? 4.127 -7.480 6.447 1.00 95.19 80 SER A CA 1
ATOM 602 C C . SER A 1 80 ? 3.369 -8.274 5.370 1.00 95.19 80 SER A C 1
ATOM 604 O O . SER A 1 80 ? 3.592 -9.476 5.218 1.00 95.19 80 SER A O 1
ATOM 606 N N . CYS A 1 81 ? 2.461 -7.623 4.631 1.00 95.81 81 CYS A N 1
ATOM 607 C CA . CYS A 1 81 ? 1.791 -8.209 3.470 1.00 95.81 81 CYS A CA 1
ATOM 608 C C . CYS A 1 81 ? 2.630 -8.103 2.186 1.00 95.81 81 CYS A C 1
ATOM 610 O O . CYS A 1 81 ? 2.346 -8.813 1.224 1.00 95.81 81 CYS A O 1
ATOM 612 N N . PHE A 1 82 ? 3.630 -7.224 2.149 1.00 96.00 82 PHE A N 1
ATOM 613 C CA . PHE A 1 82 ? 4.491 -6.987 0.992 1.00 96.00 82 PHE A CA 1
ATOM 614 C C . PHE A 1 82 ? 5.807 -7.768 1.109 1.00 96.00 82 PHE A C 1
ATOM 616 O O . PHE A 1 82 ? 6.119 -8.342 2.153 1.00 96.00 82 PHE A O 1
ATOM 623 N N . ALA A 1 83 ? 6.577 -7.815 0.018 1.00 92.12 83 ALA A N 1
ATOM 624 C CA . ALA A 1 83 ? 7.932 -8.361 0.050 1.00 92.12 83 ALA A CA 1
ATOM 625 C C . ALA A 1 83 ? 8.849 -7.459 0.898 1.00 92.12 83 ALA A C 1
ATOM 627 O O . ALA A 1 83 ? 8.668 -6.242 0.908 1.00 92.12 83 ALA A O 1
ATOM 628 N N . GLU A 1 84 ? 9.827 -8.044 1.592 1.00 89.12 84 GLU A N 1
ATOM 629 C CA . GLU A 1 84 ? 10.687 -7.345 2.566 1.00 89.12 84 GLU A CA 1
ATOM 630 C C . GLU A 1 84 ? 11.478 -6.171 1.961 1.00 89.12 84 GLU A C 1
ATOM 632 O O . GLU A 1 84 ? 11.728 -5.177 2.635 1.00 89.12 84 GLU A O 1
ATOM 637 N N . ASP A 1 85 ? 11.821 -6.251 0.677 1.00 88.75 85 ASP A N 1
ATOM 638 C CA . ASP A 1 85 ? 12.564 -5.239 -0.075 1.00 88.75 85 ASP A CA 1
ATOM 639 C C . ASP A 1 85 ? 11.669 -4.199 -0.773 1.00 88.75 85 ASP A C 1
ATOM 641 O O . ASP A 1 85 ? 12.153 -3.391 -1.571 1.00 88.75 85 ASP A O 1
ATOM 645 N N . THR A 1 86 ? 10.361 -4.216 -0.495 1.00 93.19 86 THR A N 1
ATOM 646 C CA . THR A 1 86 ? 9.415 -3.256 -1.069 1.00 93.19 86 THR A CA 1
ATOM 647 C C . THR A 1 86 ? 9.688 -1.864 -0.509 1.00 93.19 86 THR A C 1
ATOM 649 O O . THR A 1 86 ? 9.689 -1.672 0.704 1.00 93.19 86 THR A O 1
ATOM 652 N N . LEU A 1 87 ? 9.869 -0.879 -1.388 1.00 93.19 87 LEU A N 1
ATOM 653 C CA . LEU A 1 87 ? 10.093 0.511 -0.998 1.00 93.19 87 LEU A CA 1
ATOM 654 C C . LEU A 1 87 ? 8.761 1.191 -0.663 1.00 93.19 87 LEU A C 1
ATOM 656 O O . LEU A 1 87 ? 7.793 1.074 -1.421 1.00 93.19 87 LEU A O 1
ATOM 660 N N . TRP A 1 88 ? 8.702 1.914 0.456 1.00 94.50 88 TRP A N 1
ATOM 661 C CA . TRP A 1 88 ? 7.477 2.572 0.903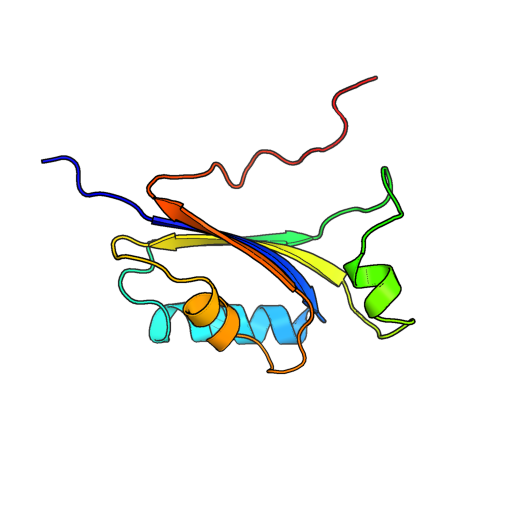 1.00 94.50 88 TRP A CA 1
ATOM 662 C C . TRP A 1 88 ? 7.738 3.767 1.828 1.00 94.50 88 TRP A C 1
ATOM 664 O O . TRP A 1 88 ? 8.779 3.857 2.475 1.00 94.50 88 TRP A O 1
ATOM 674 N N . TYR A 1 89 ? 6.756 4.661 1.933 1.00 91.88 89 TYR A N 1
ATOM 675 C CA . TYR A 1 89 ? 6.654 5.651 3.008 1.00 91.88 89 TYR A CA 1
ATOM 676 C C . TYR A 1 89 ? 5.189 5.876 3.389 1.00 91.88 89 TYR A C 1
ATOM 678 O O . TYR A 1 89 ? 4.279 5.584 2.615 1.00 91.88 89 TYR A O 1
ATOM 686 N N . GLY A 1 90 ? 4.954 6.416 4.583 1.00 91.50 90 GLY A N 1
ATOM 687 C CA . GLY A 1 90 ? 3.619 6.749 5.078 1.00 91.50 90 GLY A CA 1
ATOM 688 C C . GLY A 1 90 ? 3.441 6.358 6.538 1.00 91.50 90 GLY A C 1
ATOM 689 O O . GLY A 1 90 ? 4.414 6.075 7.242 1.00 91.50 90 GLY A O 1
ATOM 690 N N . SER A 1 91 ? 2.201 6.375 7.015 1.00 93.75 91 SER A N 1
ATOM 691 C CA . SER A 1 91 ? 1.914 6.149 8.430 1.00 93.75 91 SER A CA 1
ATOM 692 C C . SER A 1 91 ? 0.522 5.579 8.676 1.00 93.75 91 SER A C 1
ATOM 694 O O . SER A 1 91 ? -0.381 5.651 7.840 1.00 93.75 91 SER A O 1
ATOM 696 N N . SER A 1 92 ? 0.363 4.998 9.863 1.00 94.56 92 SER A N 1
ATOM 697 C CA . SER A 1 92 ? -0.919 4.600 10.429 1.00 94.56 92 SER A CA 1
ATOM 698 C C . SER A 1 92 ? -1.417 5.615 11.456 1.00 94.56 92 SER A C 1
ATOM 700 O O . SER A 1 92 ? -0.622 6.234 12.165 1.00 94.56 92 SER A O 1
ATOM 702 N N . GLY A 1 93 ? -2.735 5.738 11.588 1.00 93.38 93 GLY A N 1
ATOM 703 C CA . GLY A 1 93 ? -3.377 6.668 12.510 1.00 93.38 93 GLY A CA 1
ATOM 704 C C . GLY A 1 93 ? -4.763 6.214 12.962 1.00 93.38 93 GLY A C 1
ATOM 705 O O . GLY A 1 93 ? -5.254 5.143 12.601 1.00 93.38 93 GLY A O 1
ATOM 706 N N . THR A 1 94 ? -5.396 7.042 13.790 1.00 93.00 94 THR A N 1
ATOM 707 C CA . THR A 1 94 ? -6.782 6.868 14.236 1.00 93.00 94 THR A CA 1
ATOM 708 C C . THR A 1 94 ? -7.728 7.701 13.374 1.00 93.00 94 THR A C 1
ATOM 710 O O . THR A 1 94 ? -7.434 8.849 13.052 1.00 93.00 94 THR A O 1
ATOM 713 N N . GLY A 1 95 ? -8.887 7.140 13.038 1.00 89.31 95 GLY A N 1
ATOM 714 C CA . GLY A 1 95 ? -9.918 7.761 12.210 1.00 89.31 95 GLY A CA 1
ATOM 715 C C . GLY A 1 95 ? -10.131 7.043 10.878 1.00 89.31 95 GLY A C 1
ATOM 716 O O . GLY A 1 95 ? -9.734 5.892 10.700 1.00 89.31 95 GLY A O 1
ATOM 717 N N . GLU A 1 96 ? -10.770 7.755 9.959 1.00 85.19 96 GLU A N 1
ATOM 718 C CA . GLU A 1 96 ? -10.988 7.353 8.571 1.00 85.19 96 GLU A CA 1
ATOM 719 C C . GLU A 1 96 ? -10.334 8.392 7.665 1.00 85.19 96 GLU A C 1
ATOM 721 O O . GLU A 1 96 ? -10.358 9.589 7.966 1.00 85.19 96 GLU A O 1
ATOM 726 N N . ILE A 1 97 ? -9.757 7.936 6.558 1.00 85.12 97 ILE A N 1
ATOM 727 C CA . ILE A 1 97 ? -9.260 8.803 5.496 1.00 85.12 97 ILE A CA 1
ATOM 728 C C . ILE A 1 97 ? -9.994 8.460 4.207 1.00 85.12 97 ILE A C 1
ATOM 730 O O . ILE A 1 97 ? -10.187 7.292 3.880 1.00 85.12 97 ILE A O 1
ATOM 734 N N . ASP A 1 98 ? -10.424 9.478 3.468 1.00 79.75 98 ASP A N 1
ATOM 735 C CA . ASP A 1 98 ? -11.086 9.248 2.190 1.00 79.75 98 ASP A CA 1
ATOM 736 C C . ASP A 1 98 ? -10.069 8.688 1.173 1.00 79.75 98 ASP A C 1
ATOM 738 O O . ASP A 1 98 ? -9.080 9.368 0.860 1.00 79.75 98 ASP A O 1
ATOM 742 N N . PRO A 1 99 ? -10.277 7.466 0.640 1.00 72.81 99 PRO A N 1
ATOM 743 C CA . PRO A 1 99 ? -9.442 6.953 -0.438 1.00 72.81 99 PRO A CA 1
ATOM 744 C C . PRO A 1 99 ? -9.610 7.761 -1.737 1.00 72.81 99 PRO A C 1
ATOM 746 O O . PRO A 1 99 ? -8.723 7.730 -2.580 1.00 72.81 99 PRO A O 1
ATOM 749 N N . GLY A 1 100 ? -10.723 8.487 -1.898 1.00 60.59 100 GLY A N 1
ATOM 750 C CA . GLY A 1 100 ? -11.174 9.113 -3.140 1.00 60.59 100 GLY A CA 1
ATOM 751 C C . GLY A 1 100 ? -10.615 10.498 -3.469 1.00 60.59 100 GLY A C 1
ATOM 752 O O . GLY A 1 100 ? -10.954 11.033 -4.525 1.00 60.59 100 GLY A O 1
ATOM 753 N N . VAL A 1 101 ? -9.749 11.097 -2.647 1.00 52.75 101 VAL A N 1
ATOM 754 C CA . VAL A 1 101 ? -9.060 12.331 -3.061 1.00 52.75 101 VAL A CA 1
ATOM 755 C C . VAL A 1 101 ? -7.795 11.958 -3.818 1.00 52.75 101 VAL A C 1
ATOM 757 O O . VAL A 1 101 ? -6.685 11.974 -3.285 1.00 52.75 101 VAL A O 1
ATOM 760 N N . SER A 1 102 ? -7.976 11.649 -5.101 1.00 49.78 102 SER A N 1
ATOM 761 C CA . SER A 1 102 ? -6.918 11.852 -6.075 1.00 49.78 102 SER A CA 1
ATOM 762 C C . SER A 1 102 ? -6.529 13.327 -5.982 1.00 49.78 102 SER A C 1
ATOM 764 O O . SER A 1 102 ? -7.347 14.204 -6.280 1.00 49.78 102 SER A O 1
ATOM 766 N N . ALA A 1 103 ? -5.287 13.631 -5.619 1.00 43.47 103 ALA A N 1
ATOM 767 C CA . ALA A 1 103 ? -4.666 14.896 -5.992 1.00 43.47 103 ALA A CA 1
ATOM 768 C C . ALA A 1 103 ? -4.452 14.911 -7.522 1.00 43.47 103 ALA A C 1
ATOM 770 O O . ALA A 1 103 ? -3.347 15.059 -8.025 1.00 43.47 103 ALA A O 1
ATOM 771 N N . ALA A 1 104 ? -5.522 14.708 -8.290 1.00 43.53 104 ALA A N 1
ATOM 772 C CA . ALA A 1 104 ? -5.562 14.963 -9.712 1.00 43.53 104 ALA A CA 1
ATOM 773 C C . ALA A 1 104 ? -5.752 16.472 -9.859 1.00 43.53 104 ALA A C 1
ATOM 775 O O . ALA A 1 104 ? -6.878 16.948 -9.934 1.00 43.53 104 ALA A O 1
ATOM 776 N N . CYS A 1 105 ? -4.650 17.222 -9.798 1.00 45.44 105 CYS A N 1
ATOM 777 C CA . CYS A 1 105 ? -4.567 18.623 -10.211 1.00 45.44 105 CYS A CA 1
ATOM 778 C C . CYS A 1 105 ? -5.820 19.473 -9.899 1.00 45.44 105 CYS A C 1
ATOM 780 O O . CYS A 1 105 ? -6.521 19.928 -10.801 1.00 45.44 105 CYS A O 1
ATOM 782 N N . ALA A 1 106 ? -6.056 19.797 -8.626 1.00 36.44 106 ALA A N 1
ATOM 783 C CA . ALA A 1 106 ? -6.363 21.200 -8.364 1.00 36.44 106 ALA A CA 1
ATOM 784 C C . ALA A 1 106 ? -5.020 21.884 -8.665 1.00 36.44 106 ALA A C 1
ATOM 786 O O . ALA A 1 106 ? -4.054 21.602 -7.971 1.00 36.44 106 ALA A O 1
ATOM 787 N N . TRP A 1 107 ? -4.789 22.662 -9.714 1.00 36.09 107 TRP A N 1
ATOM 788 C CA . TRP A 1 107 ? -5.555 23.766 -10.268 1.00 36.09 107 TRP A CA 1
ATOM 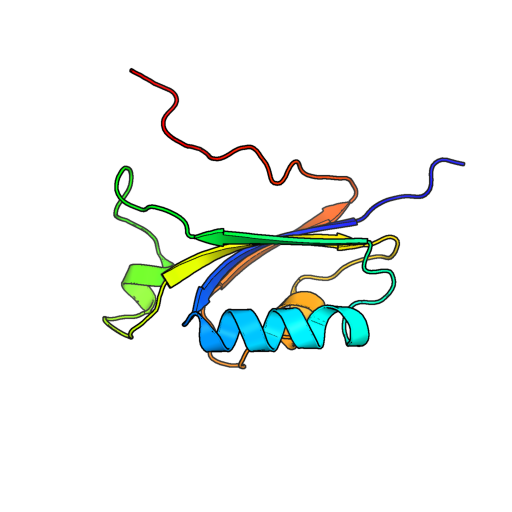789 C C . TRP A 1 107 ? -5.422 23.769 -11.812 1.00 36.09 107 TRP A C 1
ATOM 791 O O . TRP A 1 107 ? -4.447 23.243 -12.350 1.00 36.09 107 TRP A O 1
ATOM 801 N N . ARG A 1 108 ? -6.405 24.355 -12.513 1.00 34.44 108 ARG A N 1
ATOM 802 C CA . ARG A 1 108 ? -6.266 24.800 -13.916 1.00 34.44 108 ARG A CA 1
ATOM 803 C C . ARG A 1 108 ? -5.404 26.052 -13.998 1.00 34.44 108 ARG A C 1
ATOM 805 O O . ARG A 1 108 ? -5.468 26.845 -13.032 1.00 34.44 108 ARG A O 1
#

pLDDT: mean 84.55, std 16.15, range [34.44, 97.0]

Secondary structure (DSSP, 8-state):
-PPPPEEEEEEEEE-HHHHHHHHHHHHHHSTTEEEEEEEE--TTS----HHHHHHTT-S-EEEEEEEEESSPPPHHHHHTTS-TT-EEEEEEEES---TT--------

Radius of gyration: 14.28 Å; chains: 1; bounding box: 37×38×36 Å